Protein AF-A0A829Q2R4-F1 (afdb_monomer_lite)

Foldseek 3Di:
DDDFPWDWDKDDDDQKIKIKTKTLAFQCVCVPCVVAPQKDWDDQPPWTKIKGADPVDRQAKIWIWTDAPRIIIIIIMGGGDPVSCVVRVGRVVVSSVVVSVVNVVGHD

Radius of gyration: 13.46 Å; chains: 1; bounding box: 39×26×34 Å

Sequence (108 aa):
MGESTQRGCSWDGPGWKLQQLVVNRPVDEYLNQDNYPGAEAISIGDLRAVRWRDNVDPQRVCFIELPSQRASVGTIVGVNSPQAQRAIPDACAKAVDIATGTAKKLPK

Secondary structure (DSSP, 8-state):
------EEEEEEETTEEEEEEEESS-GGGGG-TTTSTT-EEEEETTEEEEEEE-SS-TTTEEEEEEEETTEEEEEEEEE-SHHHHHH-S-HHHHHHHHHHHHHTTS--

Organism: NCBI:txid1299324

pLDDT: mean 91.49, std 11.69, range [36.78, 98.25]

Structure (mmCIF, N/CA/C/O backbone):
data_AF-A0A829Q2R4-F1
#
_entry.id   AF-A0A829Q2R4-F1
#
loop_
_atom_site.group_PDB
_atom_site.id
_atom_site.type_symbol
_atom_site.label_atom_id
_atom_site.label_alt_id
_atom_site.label_comp_id
_atom_site.label_asym_id
_atom_site.label_entity_id
_atom_site.label_seq_id
_atom_site.pdbx_PDB_ins_code
_atom_site.Cartn_x
_atom_site.Cartn_y
_atom_site.Cartn_z
_atom_site.occupancy
_atom_site.B_iso_or_equiv
_atom_site.auth_seq_id
_atom_site.auth_comp_id
_atom_site.auth_asym_id
_atom_site.auth_atom_id
_atom_site.pdbx_PDB_model_num
ATOM 1 N N . MET A 1 1 ? -26.042 -3.371 -3.224 1.00 36.78 1 MET A N 1
ATOM 2 C CA . MET A 1 1 ? -24.610 -3.013 -3.295 1.00 36.78 1 MET A CA 1
ATOM 3 C C . MET A 1 1 ? -24.507 -1.580 -2.806 1.00 36.78 1 MET A C 1
ATOM 5 O O . MET A 1 1 ? -25.049 -0.709 -3.465 1.00 36.78 1 MET A O 1
ATOM 9 N N . GLY A 1 2 ? -23.998 -1.352 -1.593 1.00 42.44 2 GLY A N 1
ATOM 10 C CA . GLY A 1 2 ? -23.879 0.005 -1.050 1.00 42.44 2 GLY A CA 1
ATOM 11 C C . GLY A 1 2 ? -22.738 0.740 -1.743 1.00 42.44 2 GLY A C 1
ATOM 12 O O . GLY A 1 2 ? -21.659 0.169 -1.886 1.00 42.44 2 GLY A O 1
ATOM 13 N N . GLU A 1 3 ? -22.981 1.966 -2.199 1.00 42.34 3 GLU A N 1
ATOM 14 C CA . GLU A 1 3 ? -21.961 2.826 -2.796 1.00 42.34 3 GLU A CA 1
ATOM 15 C C . GLU A 1 3 ? -20.828 3.053 -1.788 1.00 42.34 3 GLU A C 1
ATOM 17 O O . GLU A 1 3 ? -20.959 3.806 -0.823 1.00 42.34 3 GLU A O 1
ATOM 22 N N . SER A 1 4 ? -19.689 2.390 -1.982 1.00 51.16 4 SER A N 1
ATOM 23 C CA . SER A 1 4 ? -18.476 2.755 -1.265 1.00 51.16 4 SER A CA 1
ATOM 24 C C . SER A 1 4 ? -17.945 4.037 -1.898 1.00 51.16 4 SER A C 1
ATOM 26 O O . SER A 1 4 ? -17.296 3.986 -2.942 1.00 51.16 4 SER A O 1
ATOM 28 N N . THR A 1 5 ? -18.226 5.198 -1.303 1.00 52.00 5 THR A N 1
ATOM 29 C CA . THR A 1 5 ? -17.564 6.446 -1.702 1.00 52.00 5 THR A CA 1
ATOM 30 C C . THR A 1 5 ? -16.063 6.302 -1.434 1.00 52.00 5 THR A C 1
ATOM 32 O O . THR A 1 5 ? -15.604 6.488 -0.307 1.00 52.00 5 THR A O 1
ATOM 35 N N . GLN A 1 6 ? -15.294 5.940 -2.462 1.00 59.06 6 GLN A N 1
ATOM 36 C CA . GLN A 1 6 ? -13.837 5.968 -2.417 1.00 59.06 6 GLN A CA 1
ATOM 37 C C . GLN A 1 6 ? -13.413 7.436 -2.412 1.00 59.06 6 GLN A C 1
ATOM 39 O O . GLN A 1 6 ? -13.567 8.149 -3.401 1.00 59.06 6 GLN A O 1
ATOM 44 N N . ARG A 1 7 ? -12.941 7.916 -1.263 1.00 86.00 7 ARG A N 1
ATOM 45 C CA . ARG A 1 7 ? -12.384 9.267 -1.125 1.00 86.00 7 ARG A CA 1
ATOM 46 C C . ARG A 1 7 ? -10.879 9.160 -1.217 1.00 86.00 7 ARG A C 1
ATOM 48 O O . ARG A 1 7 ? -10.318 8.246 -0.628 1.00 86.00 7 ARG A O 1
ATOM 55 N N . GLY A 1 8 ? -10.213 10.070 -1.910 1.00 89.94 8 GLY A N 1
ATOM 56 C CA . GLY A 1 8 ? -8.769 9.961 -2.029 1.00 89.94 8 GLY A CA 1
ATOM 57 C C . GLY A 1 8 ? -8.153 10.871 -3.066 1.00 89.94 8 GLY A C 1
ATOM 58 O O . GLY A 1 8 ? -8.822 11.716 -3.657 1.00 89.94 8 GLY A O 1
ATOM 59 N N . CYS A 1 9 ? -6.865 10.648 -3.280 1.00 94.31 9 CYS A N 1
ATOM 60 C CA . CYS A 1 9 ? -6.058 11.340 -4.269 1.00 94.31 9 CYS A CA 1
ATOM 61 C C . CYS A 1 9 ? -5.374 10.314 -5.172 1.00 94.31 9 CYS A C 1
ATOM 63 O O . CYS A 1 9 ? -5.000 9.223 -4.731 1.00 94.31 9 CYS A O 1
ATOM 65 N N . SER A 1 10 ? -5.179 10.683 -6.433 1.00 95.19 10 SER A N 1
ATOM 66 C CA . SER A 1 10 ? -4.355 9.933 -7.372 1.00 95.19 10 SER A CA 1
ATOM 67 C C . SER A 1 10 ? -3.305 10.835 -7.992 1.00 95.19 10 SER A C 1
ATOM 69 O O . SER A 1 10 ? -3.564 12.003 -8.275 1.00 95.19 10 SER A O 1
ATOM 71 N N . TRP A 1 11 ? -2.133 10.262 -8.223 1.00 96.56 11 TRP A N 1
ATOM 72 C CA . TRP A 1 11 ? -1.036 10.895 -8.927 1.00 96.56 11 TRP A CA 1
ATOM 73 C C . TRP A 1 11 ? -0.576 9.956 -10.023 1.00 96.56 11 TRP A C 1
ATOM 75 O O . TRP A 1 11 ? -0.391 8.759 -9.795 1.00 96.56 11 TRP A O 1
ATOM 85 N N . ASP A 1 12 ? -0.354 10.525 -11.193 1.00 95.25 12 ASP A N 1
ATOM 86 C CA . ASP A 1 12 ? 0.112 9.809 -12.361 1.00 95.25 12 ASP A CA 1
ATOM 87 C C . ASP A 1 12 ? 1.410 10.462 -12.827 1.00 95.25 12 ASP A C 1
ATOM 89 O O . ASP A 1 12 ? 1.558 11.688 -12.826 1.00 95.25 12 ASP A O 1
ATOM 93 N N . GLY A 1 13 ? 2.366 9.633 -13.220 1.00 94.62 13 GLY A N 1
ATOM 94 C CA . GLY A 1 13 ? 3.588 10.080 -13.865 1.00 94.62 13 GLY A CA 1
ATOM 95 C C . GLY A 1 13 ? 3.965 9.150 -15.010 1.00 94.62 13 GLY A C 1
ATOM 96 O O . GLY A 1 13 ? 3.256 8.179 -15.285 1.00 94.62 13 GLY A O 1
ATOM 97 N N . PRO A 1 14 ? 5.078 9.425 -15.710 1.00 95.56 14 PRO A N 1
ATOM 98 C CA . PRO A 1 14 ? 5.495 8.620 -16.850 1.00 95.56 14 PRO A CA 1
ATOM 99 C C . PRO A 1 14 ? 5.682 7.145 -16.465 1.00 95.56 14 PRO A C 1
ATOM 101 O O . PRO A 1 14 ? 6.669 6.763 -15.840 1.00 95.56 14 PRO A O 1
ATOM 104 N N . GLY A 1 15 ? 4.699 6.317 -16.827 1.00 94.88 15 GLY A N 1
ATOM 105 C CA . GLY A 1 15 ? 4.708 4.879 -16.590 1.00 94.88 15 GLY A CA 1
ATOM 106 C C . GLY A 1 15 ? 4.528 4.437 -15.135 1.00 94.88 15 GLY A C 1
ATOM 107 O O . GLY A 1 15 ? 4.805 3.275 -14.851 1.00 94.88 15 GLY A O 1
ATOM 108 N N . TRP A 1 16 ? 4.070 5.301 -14.225 1.00 96.38 16 TRP A N 1
ATOM 109 C CA . TRP A 1 16 ? 3.727 4.923 -12.849 1.00 96.38 16 TRP A CA 1
ATOM 110 C C . TRP A 1 16 ? 2.466 5.636 -12.358 1.00 96.38 16 TRP A C 1
ATOM 112 O O . TRP A 1 16 ? 2.090 6.692 -12.865 1.00 96.38 16 TRP A O 1
ATOM 122 N N . LYS A 1 17 ? 1.824 5.050 -11.348 1.00 96.81 17 LYS A N 1
ATOM 123 C CA . LYS A 1 17 ? 0.638 5.584 -10.682 1.00 96.81 17 LYS A CA 1
ATOM 124 C C . LYS A 1 17 ? 0.723 5.376 -9.174 1.00 96.81 17 LYS A C 1
ATOM 126 O O . LYS A 1 17 ? 1.185 4.334 -8.716 1.00 96.81 17 LYS A O 1
ATOM 131 N N . LEU A 1 18 ? 0.243 6.354 -8.418 1.00 97.38 18 LEU A N 1
ATOM 132 C CA . LEU A 1 18 ? 0.007 6.274 -6.982 1.00 97.38 18 LEU A CA 1
ATOM 133 C C . LEU A 1 18 ? -1.456 6.616 -6.704 1.00 97.38 18 LEU A C 1
ATOM 135 O O . LEU A 1 18 ? -1.977 7.596 -7.235 1.00 97.38 18 LEU A O 1
ATOM 139 N N . GLN A 1 19 ? -2.111 5.855 -5.837 1.00 97.12 19 GLN A N 1
ATOM 140 C CA . GLN A 1 19 ? -3.403 6.224 -5.270 1.00 97.12 19 GLN A CA 1
ATOM 141 C C . GLN A 1 19 ? -3.355 6.115 -3.751 1.00 97.12 19 GLN A C 1
ATOM 143 O O . GLN A 1 19 ? -2.776 5.173 -3.210 1.00 97.12 19 GLN A O 1
ATOM 148 N N . GLN A 1 20 ? -3.983 7.076 -3.079 1.00 96.69 20 GLN A N 1
ATOM 149 C CA . GLN A 1 20 ? -4.292 6.992 -1.659 1.00 96.69 20 GLN A CA 1
ATOM 150 C C . GLN A 1 20 ? -5.794 7.107 -1.468 1.00 96.69 20 GLN A C 1
ATOM 152 O O . GLN A 1 20 ? -6.387 8.093 -1.903 1.00 96.69 20 GLN A O 1
ATOM 157 N N . LEU A 1 21 ? -6.401 6.100 -0.848 1.00 95.44 21 LEU A N 1
ATOM 158 C CA . LEU A 1 21 ? -7.850 5.940 -0.772 1.00 95.44 21 LEU A CA 1
ATOM 159 C C . LEU A 1 21 ? -8.276 5.737 0.677 1.00 95.44 21 LEU A C 1
ATOM 161 O O . LEU A 1 21 ? -7.623 5.018 1.413 1.00 95.44 21 LEU A O 1
ATOM 165 N N . VAL A 1 22 ? -9.384 6.342 1.081 1.00 94.88 22 VAL A N 1
ATOM 166 C CA . VAL A 1 22 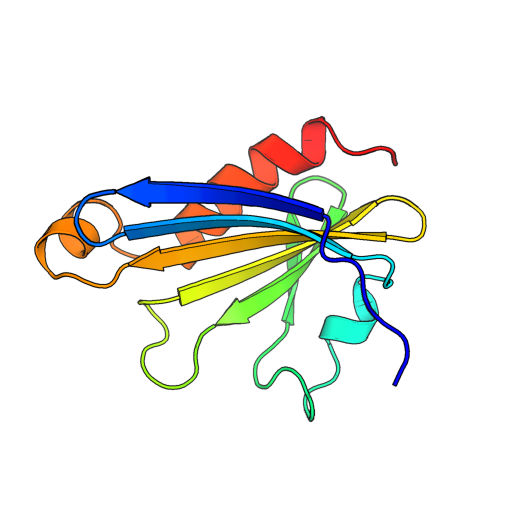? -10.030 6.128 2.375 1.00 94.88 22 VAL A CA 1
ATOM 167 C C . VAL A 1 22 ? -11.312 5.352 2.133 1.00 94.88 22 VAL A C 1
ATOM 169 O O . VAL A 1 22 ? -12.211 5.833 1.434 1.00 94.88 22 VAL A O 1
ATOM 172 N N . VAL A 1 23 ? -11.408 4.171 2.734 1.00 93.12 23 VAL A N 1
ATOM 173 C CA . VAL A 1 23 ? -12.547 3.262 2.589 1.00 93.12 23 VAL A CA 1
ATOM 174 C C . VAL A 1 23 ? -13.147 2.997 3.965 1.00 93.12 23 VAL A C 1
ATOM 176 O O . VAL A 1 23 ? -12.433 2.680 4.910 1.00 93.12 23 VAL A O 1
ATOM 179 N N . ASN A 1 24 ? -14.470 3.111 4.099 1.00 92.88 24 ASN A N 1
ATOM 180 C CA . ASN A 1 24 ? -15.190 2.817 5.347 1.00 92.88 24 ASN A CA 1
ATOM 181 C C . ASN A 1 24 ? -15.307 1.295 5.572 1.00 92.88 24 ASN A C 1
ATOM 183 O O . ASN A 1 24 ? -16.404 0.741 5.567 1.00 92.88 24 ASN A O 1
ATOM 187 N N . ARG A 1 25 ? -14.161 0.626 5.703 1.00 91.00 25 ARG A N 1
ATOM 188 C CA . ARG A 1 25 ? -14.012 -0.817 5.886 1.00 91.00 25 ARG A CA 1
ATOM 189 C C . ARG A 1 25 ? -12.843 -1.089 6.844 1.00 91.00 25 ARG A C 1
ATOM 191 O O . ARG A 1 25 ? -11.791 -0.471 6.656 1.00 91.00 25 ARG A O 1
ATOM 198 N N . PRO A 1 26 ? -12.984 -1.997 7.826 1.00 92.81 26 PRO A N 1
ATOM 199 C CA . PRO A 1 26 ? -11.882 -2.433 8.680 1.00 92.81 26 PRO A CA 1
ATOM 200 C C . PRO A 1 26 ? -10.795 -3.170 7.888 1.00 92.81 26 PRO A C 1
ATOM 202 O O . PRO A 1 26 ? -11.077 -3.884 6.928 1.00 92.81 26 PRO A O 1
ATOM 205 N N . VAL A 1 27 ? -9.542 -3.031 8.325 1.00 94.88 27 VAL A N 1
ATOM 206 C CA . VAL A 1 27 ? -8.379 -3.568 7.601 1.00 94.88 27 VAL A CA 1
ATOM 207 C C . VAL A 1 27 ? -8.393 -5.102 7.475 1.00 94.88 27 VAL A C 1
ATOM 209 O O . VAL A 1 27 ? -7.953 -5.636 6.463 1.00 94.88 27 VAL A O 1
ATOM 212 N N . ASP A 1 28 ? -8.956 -5.827 8.447 1.00 94.44 28 ASP A N 1
ATOM 213 C CA . ASP A 1 28 ? -8.979 -7.296 8.419 1.00 94.44 28 ASP A CA 1
ATOM 214 C C . ASP A 1 28 ? -9.893 -7.871 7.318 1.00 94.44 28 ASP A C 1
ATOM 216 O O . ASP A 1 28 ? -9.696 -9.010 6.901 1.00 94.44 28 ASP A O 1
ATOM 220 N N . GLU A 1 29 ? -10.844 -7.096 6.775 1.00 94.62 29 GLU A N 1
ATOM 221 C CA . GLU A 1 29 ? -11.647 -7.545 5.623 1.00 94.62 29 GLU A CA 1
ATOM 222 C C . GLU A 1 29 ? -10.789 -7.785 4.370 1.00 94.62 29 GLU A C 1
ATOM 224 O O . GLU A 1 29 ? -11.160 -8.597 3.519 1.00 94.62 29 GLU A O 1
ATOM 229 N N . TYR A 1 30 ? -9.622 -7.137 4.271 1.00 95.00 30 TYR A N 1
ATOM 230 C CA . TYR A 1 30 ? -8.682 -7.344 3.169 1.00 95.00 30 TYR A CA 1
ATOM 231 C C . TYR A 1 30 ? -7.889 -8.652 3.278 1.00 95.00 30 TYR A C 1
ATOM 233 O O . TYR A 1 30 ? -7.189 -9.009 2.340 1.00 95.00 30 TYR A O 1
ATOM 241 N N . LEU A 1 31 ? -8.005 -9.400 4.382 1.00 96.44 31 LEU A N 1
ATOM 242 C CA . LEU A 1 31 ? -7.392 -10.728 4.520 1.00 96.44 31 LEU A CA 1
ATOM 243 C C . LEU A 1 31 ? -8.260 -11.855 3.950 1.00 96.44 31 LEU A C 1
ATOM 245 O O . LEU A 1 31 ? -7.825 -13.010 3.930 1.00 96.44 31 LEU A O 1
ATOM 249 N N . ASN A 1 32 ? -9.475 -11.542 3.487 1.00 95.25 32 ASN A N 1
ATOM 250 C CA . ASN A 1 32 ? -10.332 -12.511 2.819 1.00 95.25 32 ASN A CA 1
ATOM 251 C C . ASN A 1 32 ? -9.696 -12.943 1.488 1.00 95.25 32 ASN A C 1
ATOM 253 O O . ASN A 1 32 ? -9.726 -12.194 0.513 1.00 95.25 32 ASN A O 1
ATOM 257 N N . GLN A 1 33 ? -9.167 -14.167 1.454 1.00 93.75 33 GLN A N 1
ATOM 258 C CA . GLN A 1 33 ? -8.448 -14.713 0.302 1.00 93.75 33 GLN A CA 1
ATOM 259 C C . GLN A 1 33 ? -9.326 -14.914 -0.940 1.00 93.75 33 GLN A C 1
ATOM 261 O O . GLN A 1 33 ? -8.790 -14.915 -2.044 1.00 93.75 33 GLN A O 1
ATOM 266 N N . ASP A 1 34 ? -10.651 -15.026 -0.789 1.00 93.62 34 ASP A N 1
ATOM 267 C CA . ASP A 1 34 ? -11.570 -15.129 -1.931 1.00 93.62 34 ASP A CA 1
ATOM 268 C C . ASP A 1 34 ? -11.655 -13.798 -2.694 1.00 93.62 34 ASP A C 1
ATOM 270 O O . ASP A 1 34 ? -11.823 -13.776 -3.912 1.00 93.62 34 ASP A O 1
ATOM 274 N N . ASN A 1 35 ? -11.511 -12.678 -1.976 1.00 90.69 35 ASN A N 1
ATOM 275 C CA . ASN A 1 35 ? -11.577 -11.328 -2.540 1.00 90.69 35 ASN A CA 1
ATOM 276 C C . ASN A 1 35 ? -10.189 -10.732 -2.822 1.00 90.69 35 ASN A C 1
ATOM 278 O O . ASN A 1 35 ? -10.036 -9.939 -3.750 1.00 90.69 35 ASN A O 1
ATOM 282 N N . TYR A 1 36 ? -9.189 -11.105 -2.020 1.00 92.50 36 TYR A N 1
ATOM 283 C CA . TYR A 1 36 ? -7.822 -10.586 -2.063 1.00 92.50 36 TYR A CA 1
ATOM 284 C C . TYR A 1 36 ? -6.808 -11.739 -2.003 1.00 92.50 36 TYR A C 1
ATOM 286 O O . TYR A 1 36 ? -6.172 -11.960 -0.968 1.00 92.50 36 TYR A O 1
ATOM 294 N N . PRO A 1 37 ? -6.652 -12.512 -3.091 1.00 91.31 37 PRO A N 1
ATOM 295 C CA . PRO A 1 37 ? -5.713 -13.626 -3.115 1.00 91.31 37 PRO A CA 1
ATOM 296 C C . PRO A 1 37 ? -4.284 -13.172 -2.804 1.00 91.31 37 PRO A C 1
ATOM 298 O O . PRO A 1 37 ? -3.794 -12.196 -3.373 1.00 91.31 37 PRO A O 1
ATOM 301 N N . GLY A 1 38 ? -3.612 -13.885 -1.899 1.00 92.81 38 GLY A N 1
ATOM 302 C CA . GLY A 1 38 ? -2.239 -13.569 -1.502 1.00 92.81 38 GLY A CA 1
ATOM 303 C C . GLY A 1 38 ? -2.124 -12.367 -0.564 1.00 92.81 38 GLY A C 1
ATOM 304 O O . GLY A 1 38 ? -1.011 -11.905 -0.312 1.00 92.81 38 GLY A O 1
ATOM 305 N N . ALA A 1 39 ? -3.246 -11.858 -0.044 1.00 96.25 39 ALA A N 1
ATOM 306 C CA . ALA A 1 39 ? -3.216 -10.839 0.987 1.00 96.25 39 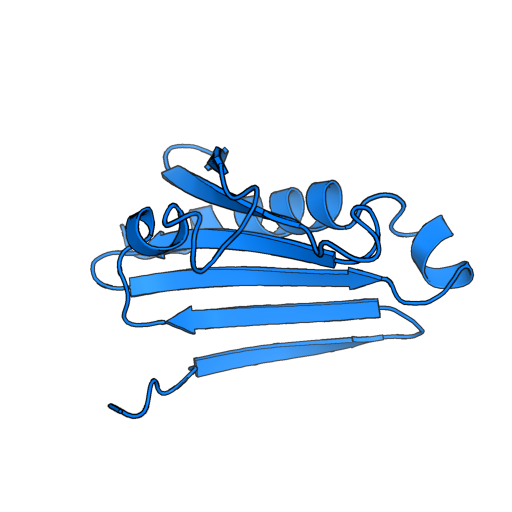ALA A CA 1
ATOM 307 C C . ALA A 1 39 ? -2.650 -11.388 2.293 1.00 96.25 39 ALA A C 1
ATOM 309 O O . ALA A 1 39 ? -3.029 -12.463 2.756 1.00 96.25 39 ALA A O 1
ATOM 310 N N . GLU A 1 40 ? -1.771 -10.617 2.917 1.00 97.00 40 GLU A N 1
ATOM 311 C CA . GLU A 1 40 ? -1.109 -10.989 4.158 1.00 97.00 40 GLU A CA 1
ATOM 312 C C . GLU A 1 40 ? -1.048 -9.805 5.121 1.00 97.00 40 GLU A C 1
ATOM 314 O O . GLU A 1 40 ? -0.999 -8.637 4.720 1.00 97.00 40 GLU A O 1
ATOM 319 N N . ALA A 1 41 ? -1.029 -10.110 6.416 1.00 97.81 41 ALA A N 1
ATOM 320 C CA . ALA A 1 41 ? -0.815 -9.098 7.434 1.00 97.81 41 ALA A CA 1
ATOM 321 C C . ALA A 1 41 ? 0.676 -8.754 7.520 1.00 97.81 41 ALA A C 1
ATOM 323 O O . ALA A 1 41 ? 1.522 -9.642 7.620 1.00 97.81 41 ALA A O 1
ATOM 324 N N . ILE A 1 42 ? 0.986 -7.463 7.543 1.00 97.81 42 ILE A N 1
ATOM 325 C CA . ILE A 1 42 ? 2.340 -6.941 7.732 1.00 97.81 42 ILE A CA 1
ATOM 326 C C . ILE A 1 42 ? 2.344 -5.869 8.826 1.00 97.81 42 ILE A C 1
ATOM 328 O O . ILE A 1 42 ? 1.301 -5.323 9.190 1.00 97.81 42 ILE A O 1
ATOM 332 N N . SER A 1 43 ? 3.529 -5.526 9.320 1.00 97.31 43 SER A N 1
ATOM 333 C CA . SER A 1 43 ? 3.705 -4.414 10.258 1.00 97.31 43 SER A CA 1
ATOM 334 C C . SER A 1 43 ? 4.212 -3.173 9.529 1.00 97.31 43 SER A C 1
ATOM 336 O O . SER A 1 43 ? 5.219 -3.236 8.824 1.00 97.31 43 SER A O 1
ATOM 338 N N . ILE A 1 44 ? 3.546 -2.034 9.733 1.00 96.75 44 ILE A N 1
ATOM 339 C CA . ILE A 1 44 ? 4.021 -0.711 9.307 1.00 96.75 44 ILE A CA 1
ATOM 340 C C . ILE A 1 44 ? 4.013 0.203 10.528 1.00 96.75 44 ILE A C 1
ATOM 342 O O . ILE A 1 44 ? 2.965 0.672 10.973 1.00 96.75 44 ILE A O 1
ATOM 346 N N . GLY A 1 45 ? 5.200 0.439 11.089 1.00 90.19 45 GLY A N 1
ATOM 347 C CA . GLY A 1 45 ? 5.322 1.085 12.394 1.00 90.19 45 GLY A CA 1
ATOM 348 C C . GLY A 1 45 ? 4.636 0.253 13.482 1.00 90.19 45 GLY A C 1
ATOM 349 O O . GLY A 1 45 ? 4.931 -0.929 13.638 1.00 90.19 45 GLY A O 1
ATOM 350 N N . ASP A 1 46 ? 3.721 0.882 14.214 1.00 91.62 46 ASP A N 1
ATOM 351 C CA . ASP A 1 46 ? 2.879 0.283 15.256 1.00 91.62 46 ASP A CA 1
ATOM 352 C C . ASP A 1 46 ? 1.557 -0.299 14.722 1.00 91.62 46 ASP A C 1
ATOM 354 O O . ASP A 1 46 ? 0.780 -0.870 15.486 1.00 91.62 46 ASP A O 1
ATOM 358 N N . LEU A 1 47 ? 1.277 -0.153 13.423 1.00 95.50 47 LEU A N 1
ATOM 359 C CA . LEU A 1 47 ? 0.016 -0.572 12.819 1.00 95.50 47 LEU A CA 1
ATOM 360 C C . LEU A 1 47 ? 0.134 -1.958 12.175 1.00 95.50 47 LEU A C 1
ATOM 362 O O . LEU A 1 47 ? 1.065 -2.235 11.412 1.00 95.50 47 LEU A O 1
ATOM 366 N N . ARG A 1 48 ? -0.875 -2.801 12.423 1.00 96.50 48 ARG A N 1
ATOM 367 C CA . ARG A 1 48 ? -1.124 -4.032 11.664 1.00 96.50 48 ARG A CA 1
ATOM 368 C C . ARG A 1 48 ? -1.812 -3.661 10.352 1.00 96.50 48 ARG A C 1
ATOM 370 O O . ARG A 1 48 ? -2.992 -3.321 10.343 1.00 96.50 48 ARG A O 1
ATOM 377 N N . ALA A 1 49 ? -1.055 -3.703 9.268 1.00 97.62 49 ALA A N 1
ATOM 378 C CA . ALA A 1 49 ? -1.510 -3.393 7.922 1.00 97.62 49 ALA A CA 1
ATOM 379 C C . ALA A 1 49 ? -1.767 -4.679 7.128 1.00 97.62 49 ALA A C 1
ATOM 381 O O . ALA A 1 49 ? -1.349 -5.766 7.535 1.00 97.62 49 ALA A O 1
ATOM 382 N N . VAL A 1 50 ? -2.419 -4.554 5.975 1.00 98.25 50 VAL A N 1
ATOM 383 C CA . VAL A 1 50 ? -2.584 -5.658 5.020 1.00 98.25 50 VAL A CA 1
ATOM 384 C C . VAL A 1 50 ? -1.910 -5.298 3.707 1.00 98.25 50 VAL A C 1
ATOM 386 O O . VAL A 1 50 ? -2.019 -4.167 3.242 1.00 98.25 50 VAL A O 1
ATOM 389 N N . ARG A 1 51 ? -1.198 -6.258 3.120 1.00 97.75 51 ARG A N 1
ATOM 390 C CA . ARG A 1 51 ? -0.526 -6.135 1.828 1.00 97.75 51 ARG A CA 1
ATOM 391 C C . ARG A 1 51 ? -1.040 -7.192 0.873 1.00 97.75 51 ARG A C 1
ATOM 393 O O . ARG A 1 51 ? -1.146 -8.342 1.271 1.00 97.75 51 ARG A O 1
ATOM 400 N N . TRP A 1 52 ? -1.233 -6.834 -0.391 1.00 95.88 52 TRP A N 1
ATOM 401 C CA . TRP A 1 52 ? -1.322 -7.807 -1.482 1.00 95.88 52 TRP A CA 1
ATOM 402 C C . TRP A 1 52 ? -0.726 -7.243 -2.774 1.00 95.88 52 TRP A C 1
ATOM 404 O O . TRP A 1 52 ? -0.409 -6.052 -2.874 1.00 95.88 52 TRP A O 1
ATOM 414 N N . ARG A 1 53 ? -0.527 -8.121 -3.758 1.00 94.00 53 ARG A N 1
ATOM 415 C CA . ARG A 1 53 ? 0.050 -7.806 -5.072 1.00 94.00 53 ARG A CA 1
ATOM 416 C C . ARG A 1 53 ? -0.962 -8.104 -6.179 1.00 94.00 53 ARG A C 1
ATOM 418 O O . ARG A 1 53 ? -1.943 -8.807 -5.955 1.00 94.00 53 ARG A O 1
ATOM 425 N N . ASP A 1 54 ? -0.726 -7.554 -7.367 1.00 85.31 54 ASP A N 1
ATOM 426 C CA . ASP A 1 54 ? -1.419 -8.006 -8.581 1.00 85.31 54 ASP A CA 1
ATOM 427 C C . ASP A 1 54 ? -0.970 -9.432 -8.944 1.00 85.31 54 ASP A C 1
ATOM 429 O O . ASP A 1 54 ? 0.206 -9.777 -8.825 1.00 85.31 54 ASP A O 1
ATOM 433 N N . ASN A 1 55 ? -1.919 -10.254 -9.390 1.00 77.94 55 ASN A N 1
ATOM 434 C CA . ASN A 1 55 ? -1.684 -11.654 -9.744 1.00 77.94 55 ASN A CA 1
ATOM 435 C C . ASN A 1 55 ? -1.028 -11.806 -11.123 1.00 77.94 55 ASN A C 1
ATOM 437 O O . ASN A 1 55 ? -0.463 -12.857 -11.415 1.00 77.94 55 ASN A O 1
ATOM 441 N N . VAL A 1 56 ? -1.120 -10.783 -11.982 1.00 78.81 56 VAL A N 1
ATOM 442 C CA . VAL A 1 56 ? -0.565 -10.821 -13.346 1.00 78.81 56 VAL A CA 1
ATOM 443 C C . VAL A 1 56 ? 0.941 -10.562 -13.343 1.00 78.81 56 VAL A C 1
ATOM 445 O O . VAL A 1 56 ? 1.696 -11.288 -13.983 1.00 78.81 56 VAL A O 1
ATOM 448 N N . ASP A 1 57 ? 1.378 -9.535 -12.614 1.00 80.94 57 ASP A N 1
ATOM 449 C CA . ASP A 1 57 ? 2.789 -9.222 -12.398 1.00 80.94 57 ASP A CA 1
ATOM 450 C C . ASP A 1 57 ? 2.975 -8.715 -10.957 1.00 80.94 57 ASP A C 1
ATOM 452 O O . ASP A 1 57 ? 2.643 -7.559 -10.656 1.00 80.94 57 ASP A O 1
ATOM 456 N N . PRO A 1 58 ? 3.524 -9.556 -10.061 1.00 77.50 58 PRO A N 1
ATOM 457 C CA . PRO A 1 58 ? 3.668 -9.220 -8.652 1.00 77.50 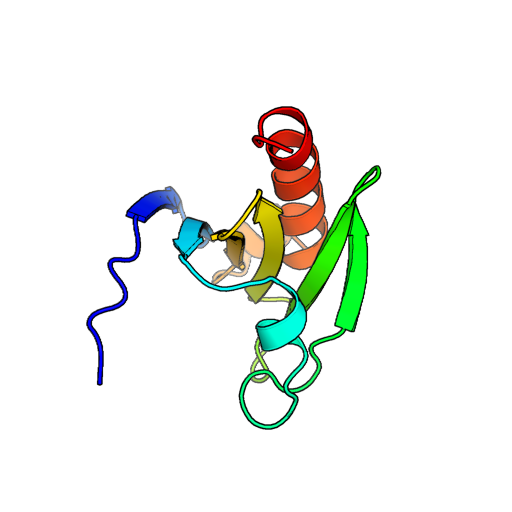58 PRO A CA 1
ATOM 458 C C . PRO A 1 58 ? 4.538 -7.988 -8.397 1.00 77.50 58 PRO A C 1
ATOM 460 O O . PRO A 1 58 ? 4.388 -7.349 -7.356 1.00 77.50 58 PRO A O 1
ATOM 463 N N . GLN A 1 59 ? 5.463 -7.644 -9.300 1.00 81.62 59 GLN A N 1
ATOM 464 C CA . GLN A 1 59 ? 6.347 -6.486 -9.128 1.00 81.62 59 GLN A CA 1
ATOM 465 C C . GLN A 1 59 ? 5.691 -5.177 -9.576 1.00 81.62 59 GLN A C 1
ATOM 467 O O . GLN A 1 59 ? 6.121 -4.098 -9.158 1.00 81.62 59 GLN A O 1
ATOM 472 N N . ARG A 1 60 ? 4.642 -5.269 -10.401 1.00 90.44 60 ARG A N 1
ATOM 473 C CA . ARG A 1 60 ? 4.022 -4.136 -11.088 1.00 90.44 60 ARG A CA 1
ATOM 474 C C . ARG A 1 60 ? 3.088 -3.336 -10.204 1.00 90.44 60 ARG A C 1
ATOM 476 O O . ARG A 1 60 ? 3.074 -2.113 -10.299 1.00 90.44 60 ARG A O 1
ATOM 483 N N . VAL A 1 61 ? 2.281 -4.001 -9.381 1.00 95.06 61 VAL A N 1
ATOM 484 C CA . VAL A 1 61 ? 1.280 -3.329 -8.547 1.00 95.06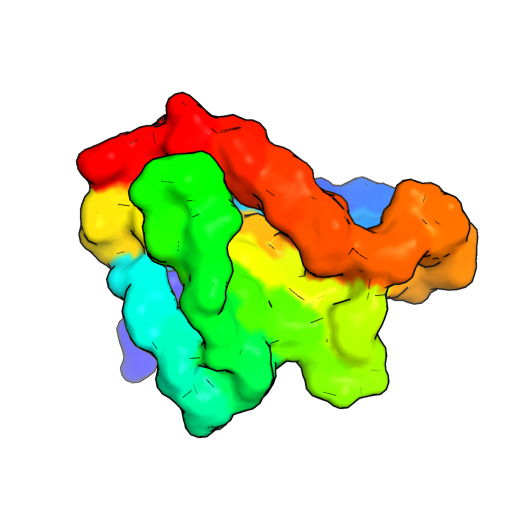 61 VAL A CA 1
ATOM 485 C C . VAL A 1 61 ? 1.305 -3.884 -7.135 1.00 95.06 61 VAL A C 1
ATOM 487 O O . VAL A 1 61 ? 1.320 -5.097 -6.930 1.00 95.06 61 VAL A O 1
ATOM 490 N N . CYS A 1 62 ? 1.273 -2.978 -6.164 1.00 96.88 62 CYS A N 1
ATOM 491 C CA . CYS A 1 62 ? 1.142 -3.321 -4.761 1.00 96.88 62 CYS A CA 1
ATOM 492 C C . CYS A 1 62 ? 0.066 -2.487 -4.090 1.00 96.88 62 CYS A C 1
ATOM 494 O O . CYS A 1 62 ? -0.082 -1.295 -4.372 1.00 96.88 62 CYS A O 1
ATOM 496 N N . PHE A 1 63 ? -0.620 -3.127 -3.158 1.00 97.25 63 PHE A N 1
ATOM 497 C CA . PHE A 1 63 ? -1.668 -2.548 -2.348 1.00 97.25 63 PHE A CA 1
ATOM 498 C C . PHE A 1 63 ? -1.282 -2.697 -0.881 1.00 97.25 63 PHE A C 1
ATOM 500 O O . PHE A 1 63 ? -0.834 -3.765 -0.457 1.00 97.25 63 PHE A O 1
ATOM 507 N N . ILE A 1 64 ? -1.442 -1.619 -0.119 1.00 98.19 64 ILE A N 1
ATOM 508 C CA . ILE A 1 64 ? -1.219 -1.580 1.324 1.00 98.19 64 ILE A CA 1
ATOM 509 C C . ILE A 1 64 ? -2.419 -0.905 1.969 1.00 98.19 64 ILE A C 1
ATOM 511 O O . ILE A 1 64 ? -2.694 0.245 1.654 1.00 98.19 64 ILE A O 1
ATOM 515 N N . GLU A 1 65 ? -3.085 -1.568 2.902 1.00 97.94 65 GLU A N 1
ATOM 516 C CA . GLU A 1 65 ? -4.201 -1.006 3.663 1.00 97.94 65 GLU A CA 1
ATOM 517 C C . GLU A 1 65 ? -3.775 -0.797 5.114 1.00 97.94 65 GLU A C 1
ATOM 519 O O . GLU A 1 65 ? -3.358 -1.733 5.801 1.00 97.94 65 GLU A O 1
ATOM 524 N N . LEU A 1 66 ? -3.862 0.449 5.579 1.00 98.00 66 LEU A N 1
ATOM 525 C CA . LEU A 1 66 ? -3.597 0.832 6.964 1.00 98.00 66 LEU A CA 1
ATOM 526 C C . LEU A 1 66 ? -4.914 0.985 7.733 1.00 98.00 66 LEU A C 1
ATOM 528 O O . LEU A 1 66 ? -5.857 1.562 7.192 1.00 98.00 66 LEU A O 1
ATOM 532 N N . PRO A 1 67 ? -4.992 0.559 9.003 1.00 97.12 67 PRO A N 1
ATOM 533 C CA . PRO A 1 67 ? -6.146 0.856 9.840 1.00 97.12 67 PRO A CA 1
ATOM 534 C C . PRO A 1 67 ? -6.199 2.351 10.196 1.00 97.12 67 PRO A C 1
ATOM 536 O O . PRO A 1 67 ? -5.175 2.968 10.495 1.00 97.12 67 PRO A O 1
ATOM 539 N N . SER A 1 68 ? -7.403 2.928 10.203 1.00 95.12 68 SER A N 1
ATOM 540 C CA . SER A 1 68 ? -7.676 4.252 10.769 1.00 95.12 68 SER A CA 1
ATOM 541 C C . SER A 1 68 ? -9.089 4.290 11.350 1.00 95.12 68 SER A C 1
ATOM 543 O O . SER A 1 68 ? -10.074 4.463 10.629 1.00 95.12 68 SER A O 1
ATOM 545 N N . GLN A 1 69 ? -9.204 4.107 12.668 1.00 92.19 69 GLN A N 1
ATOM 546 C CA . GLN A 1 69 ? -10.486 4.020 13.376 1.00 92.19 69 GLN A CA 1
ATOM 547 C C . GLN A 1 69 ? -11.452 2.999 12.741 1.00 92.19 69 GLN A C 1
ATOM 549 O O . GLN A 1 69 ? -11.217 1.796 12.797 1.00 92.19 69 GLN A O 1
ATOM 554 N N . ARG A 1 70 ? -12.557 3.468 12.142 1.00 90.88 70 ARG A N 1
ATOM 555 C CA . ARG A 1 70 ? -13.581 2.641 11.469 1.00 90.88 70 ARG A CA 1
ATOM 556 C C . ARG A 1 70 ? -13.384 2.549 9.951 1.00 90.88 70 ARG A C 1
ATOM 558 O O . ARG A 1 70 ? -14.281 2.107 9.237 1.00 90.88 70 ARG A O 1
ATOM 565 N N . ALA A 1 71 ? -12.248 3.021 9.458 1.00 93.38 71 ALA A N 1
ATOM 566 C CA . ALA A 1 71 ? -11.887 3.047 8.055 1.00 93.38 71 ALA A CA 1
ATOM 567 C C . ALA A 1 71 ? -10.516 2.395 7.834 1.00 93.38 71 ALA A C 1
ATOM 569 O O . ALA A 1 71 ? -9.775 2.078 8.769 1.00 93.38 71 ALA A O 1
ATOM 570 N N . SER A 1 72 ? -10.186 2.222 6.565 1.00 95.69 72 SER A N 1
ATOM 571 C CA . SER A 1 72 ? -8.870 1.849 6.070 1.00 95.69 72 SER A CA 1
ATOM 572 C C . SER A 1 72 ? -8.354 2.940 5.142 1.00 95.69 72 SER A C 1
ATOM 574 O O . SER A 1 72 ? -9.136 3.628 4.475 1.00 95.69 72 SER A O 1
ATOM 576 N N . VAL A 1 73 ? -7.036 3.123 5.141 1.00 96.81 73 VAL A N 1
ATOM 577 C CA . VAL A 1 73 ? -6.342 3.993 4.197 1.00 96.81 73 VAL A CA 1
ATOM 578 C C . VAL A 1 73 ? -5.438 3.152 3.308 1.00 96.81 73 VAL A C 1
ATOM 580 O O . VAL A 1 73 ? -4.382 2.686 3.741 1.00 96.81 73 VAL A O 1
ATOM 583 N N . GLY A 1 74 ? -5.861 3.005 2.059 1.00 97.25 74 GLY A N 1
ATOM 584 C CA . GLY A 1 74 ? -5.170 2.279 1.011 1.00 97.25 74 GLY A CA 1
ATOM 585 C C . GLY A 1 74 ? -4.075 3.120 0.378 1.00 97.25 74 GLY A C 1
ATOM 586 O O . GLY A 1 74 ? -4.283 4.290 0.069 1.00 97.25 74 GLY A O 1
ATOM 587 N N . THR A 1 75 ? -2.907 2.528 0.160 1.00 98.19 75 THR A N 1
ATOM 588 C CA . THR A 1 75 ? -1.811 3.051 -0.658 1.00 98.19 75 THR A CA 1
ATOM 589 C C . THR A 1 75 ? -1.559 2.060 -1.784 1.00 98.19 75 THR A C 1
ATOM 591 O O . THR A 1 75 ? -1.147 0.927 -1.538 1.00 98.19 75 THR A O 1
ATOM 594 N N . ILE A 1 76 ? -1.815 2.488 -3.019 1.00 97.25 76 ILE A N 1
ATOM 595 C CA . ILE A 1 76 ? -1.712 1.652 -4.216 1.00 97.25 76 ILE A CA 1
ATOM 596 C C . ILE A 1 76 ? -0.631 2.233 -5.113 1.00 97.25 76 ILE A C 1
ATOM 598 O O . ILE A 1 76 ? -0.742 3.377 -5.552 1.00 97.25 76 ILE A O 1
ATOM 602 N N . VAL A 1 77 ? 0.402 1.448 -5.401 1.00 97.94 77 VAL A N 1
ATOM 603 C CA . VAL A 1 77 ? 1.479 1.830 -6.322 1.00 97.94 77 VAL A CA 1
ATOM 604 C C . VAL A 1 77 ? 1.431 0.909 -7.526 1.00 97.94 77 VAL A C 1
ATOM 606 O O . VAL A 1 77 ? 1.444 -0.305 -7.359 1.00 97.94 77 VAL A O 1
ATOM 609 N N . GLY A 1 78 ? 1.396 1.486 -8.726 1.00 96.75 78 GLY A N 1
ATOM 610 C CA . GLY A 1 78 ? 1.484 0.775 -9.999 1.00 96.75 78 GLY A CA 1
ATOM 611 C C . GLY A 1 78 ? 2.657 1.275 -10.841 1.00 96.75 78 GLY A C 1
ATOM 612 O O . GLY A 1 78 ? 2.868 2.480 -10.955 1.00 96.75 78 GLY A O 1
ATOM 613 N N . VAL A 1 79 ? 3.403 0.366 -11.461 1.00 96.31 79 VAL A N 1
ATOM 614 C CA . VAL A 1 79 ? 4.609 0.644 -12.253 1.00 96.31 79 VAL A CA 1
ATOM 615 C C . VAL A 1 79 ? 4.478 -0.053 -13.602 1.00 96.31 79 VAL A C 1
ATOM 617 O O . VAL A 1 79 ? 4.777 -1.224 -13.734 1.00 96.31 79 VAL A O 1
ATOM 620 N N . ASN A 1 80 ? 4.008 0.652 -14.625 1.00 91.38 80 ASN A N 1
ATOM 621 C CA . ASN A 1 80 ? 3.534 0.064 -15.884 1.00 91.38 80 ASN A CA 1
ATOM 622 C C . ASN A 1 80 ? 4.490 0.240 -17.072 1.00 91.38 80 ASN A C 1
ATOM 624 O O . ASN A 1 80 ? 4.084 0.049 -18.216 1.00 91.38 80 ASN A O 1
ATOM 628 N N . SER A 1 81 ? 5.740 0.647 -16.844 1.00 92.38 81 SER A N 1
ATOM 629 C CA . SER A 1 81 ? 6.721 0.774 -17.925 1.00 92.38 81 SER A CA 1
ATOM 630 C C . SER A 1 81 ? 8.116 0.326 -17.489 1.00 92.38 81 SER A C 1
ATOM 632 O O . SER A 1 81 ? 8.474 0.534 -16.327 1.00 92.38 81 SER A O 1
ATOM 634 N N . PRO A 1 82 ? 8.955 -0.171 -18.418 1.00 92.00 82 PRO A N 1
ATOM 635 C CA . PRO A 1 82 ? 10.344 -0.507 -18.113 1.00 92.00 82 PRO A CA 1
ATOM 636 C C . PRO A 1 82 ? 11.149 0.683 -17.579 1.00 92.00 82 PRO A C 1
ATOM 638 O O . PRO A 1 82 ? 12.009 0.521 -16.719 1.00 92.00 82 PRO A O 1
ATOM 641 N N . GLN A 1 83 ? 10.878 1.898 -18.071 1.00 93.94 83 GLN A N 1
ATOM 642 C CA . GLN A 1 83 ? 11.546 3.104 -17.583 1.00 93.94 83 GLN A CA 1
ATOM 643 C C . GLN A 1 83 ? 11.184 3.387 -16.122 1.00 93.94 83 GLN A C 1
ATOM 645 O O . GLN A 1 83 ? 12.076 3.637 -15.314 1.00 93.94 83 GLN A O 1
ATOM 650 N N . ALA A 1 84 ? 9.896 3.314 -15.779 1.00 94.00 84 ALA A N 1
ATOM 651 C CA . ALA A 1 84 ? 9.439 3.495 -14.407 1.00 94.00 84 ALA A CA 1
ATOM 652 C C . ALA A 1 84 ? 9.954 2.381 -13.489 1.00 94.00 84 ALA A C 1
ATOM 654 O O . ALA A 1 84 ? 10.353 2.673 -12.370 1.00 94.00 84 ALA A O 1
ATOM 655 N N . GLN A 1 85 ? 10.039 1.139 -13.974 1.00 93.62 85 GLN A N 1
ATOM 656 C CA . GLN A 1 85 ? 10.554 0.005 -13.203 1.00 93.62 85 GLN A CA 1
ATOM 657 C C . GLN A 1 85 ? 12.040 0.144 -12.856 1.00 93.62 85 GLN A C 1
ATOM 659 O O . GLN A 1 85 ? 12.467 -0.296 -11.798 1.00 93.62 85 GLN A O 1
ATOM 664 N N . ARG A 1 86 ? 12.841 0.836 -13.676 1.00 93.44 86 ARG A N 1
ATOM 665 C CA . ARG A 1 86 ? 14.226 1.172 -13.290 1.00 93.44 86 ARG A CA 1
ATOM 666 C C . ARG A 1 86 ? 14.286 2.109 -12.081 1.00 93.44 86 ARG A C 1
ATOM 668 O O . ARG A 1 86 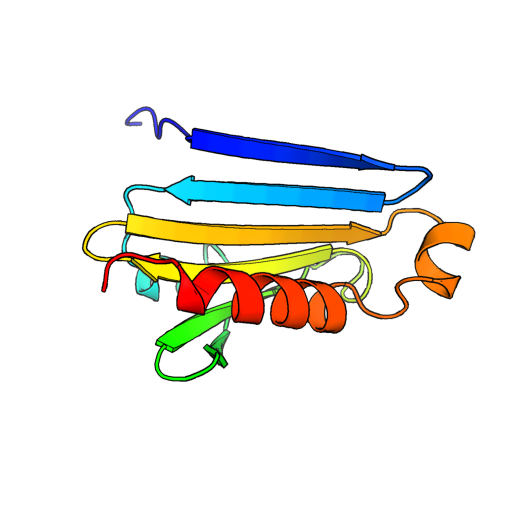? 15.217 2.006 -11.291 1.00 93.44 86 ARG A O 1
ATOM 675 N N . ALA A 1 87 ? 13.322 3.021 -11.948 1.00 94.19 87 ALA A N 1
ATOM 676 C CA . ALA A 1 87 ? 13.244 3.965 -10.832 1.00 94.19 87 ALA A CA 1
ATOM 677 C C . ALA A 1 87 ? 12.484 3.396 -9.620 1.00 94.19 87 ALA A C 1
ATOM 679 O O . ALA A 1 87 ? 12.780 3.748 -8.481 1.00 94.19 87 ALA A O 1
ATOM 680 N N . ILE A 1 88 ? 11.513 2.515 -9.866 1.00 95.38 88 ILE A N 1
ATOM 681 C CA . ILE A 1 88 ? 10.671 1.847 -8.871 1.00 95.38 88 ILE A CA 1
ATOM 682 C C . ILE A 1 88 ? 10.713 0.333 -9.153 1.00 95.38 88 ILE A C 1
ATOM 684 O O . ILE A 1 88 ? 9.785 -0.197 -9.765 1.00 95.38 88 ILE A O 1
ATOM 688 N N . PRO A 1 89 ? 11.786 -0.373 -8.745 1.00 93.19 89 PRO A N 1
ATOM 689 C CA . PRO A 1 89 ? 11.967 -1.786 -9.097 1.00 93.19 89 PRO A CA 1
ATOM 690 C C . PRO A 1 89 ? 10.948 -2.731 -8.458 1.00 93.19 89 PRO A C 1
ATOM 692 O O . PRO A 1 89 ? 10.615 -3.756 -9.043 1.00 93.19 89 PRO A O 1
ATOM 695 N N . ASP A 1 90 ? 10.447 -2.382 -7.270 1.00 94.19 90 ASP A N 1
ATOM 696 C CA . ASP A 1 90 ? 9.376 -3.108 -6.587 1.00 94.19 90 ASP A CA 1
ATOM 697 C C . ASP A 1 90 ? 8.298 -2.123 -6.125 1.00 94.19 90 ASP A C 1
ATOM 699 O O . ASP A 1 90 ? 8.533 -1.277 -5.251 1.00 94.19 90 ASP A O 1
ATOM 703 N N . ALA A 1 91 ? 7.095 -2.258 -6.687 1.00 96.19 91 ALA A N 1
ATOM 704 C CA . ALA A 1 91 ? 5.940 -1.471 -6.283 1.00 96.19 91 ALA A CA 1
ATOM 705 C C . ALA A 1 91 ? 5.630 -1.611 -4.782 1.00 96.19 91 ALA A C 1
ATOM 707 O O . ALA A 1 91 ? 5.237 -0.626 -4.159 1.00 96.19 91 ALA A O 1
ATOM 708 N N . CYS A 1 92 ? 5.852 -2.780 -4.164 1.00 95.88 92 CYS A N 1
ATOM 709 C CA . CYS A 1 92 ? 5.588 -2.956 -2.734 1.00 95.88 92 CYS A CA 1
ATOM 710 C C . CYS A 1 92 ? 6.607 -2.267 -1.844 1.00 95.88 92 CYS A C 1
ATOM 712 O O . CYS A 1 92 ? 6.208 -1.670 -0.846 1.00 95.88 92 CYS A O 1
ATOM 714 N N . ALA A 1 93 ? 7.893 -2.298 -2.197 1.00 96.19 93 ALA A N 1
ATOM 715 C CA . ALA A 1 93 ? 8.893 -1.529 -1.464 1.00 96.19 93 ALA A CA 1
ATOM 716 C C . ALA A 1 93 ? 8.505 -0.041 -1.445 1.00 96.19 93 ALA A C 1
ATOM 718 O O . ALA A 1 93 ? 8.535 0.600 -0.393 1.00 96.19 93 ALA A O 1
ATOM 719 N N . LYS A 1 94 ? 8.037 0.488 -2.586 1.00 97.69 94 LYS A N 1
ATOM 720 C CA . LYS A 1 94 ? 7.591 1.881 -2.666 1.00 97.69 94 LYS A CA 1
ATOM 721 C C . LYS A 1 94 ? 6.264 2.146 -1.950 1.00 97.69 94 LYS A C 1
ATOM 723 O O . LYS A 1 94 ? 6.123 3.188 -1.311 1.00 97.69 94 LYS A O 1
ATOM 728 N N . ALA A 1 95 ? 5.306 1.225 -2.024 1.00 98.00 95 ALA A N 1
ATOM 729 C CA . ALA A 1 95 ? 4.033 1.353 -1.320 1.00 98.00 95 ALA A CA 1
ATOM 730 C C . ALA A 1 95 ? 4.231 1.348 0.204 1.00 98.00 95 ALA A C 1
ATOM 732 O O . ALA A 1 95 ? 3.630 2.171 0.888 1.00 98.00 95 ALA A O 1
ATOM 733 N N . VAL A 1 96 ? 5.119 0.497 0.734 1.00 98.06 96 VAL A N 1
ATOM 734 C CA . VAL A 1 96 ? 5.467 0.457 2.166 1.00 98.06 96 VAL A CA 1
ATOM 735 C C . VAL A 1 96 ? 6.131 1.757 2.622 1.00 98.06 96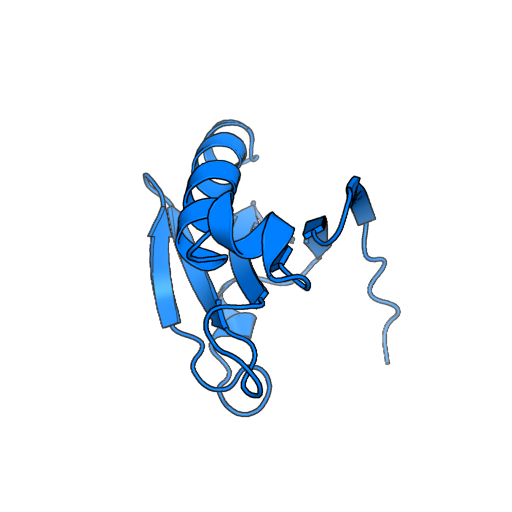 VAL A C 1
ATOM 737 O O . VAL A 1 96 ? 5.779 2.270 3.683 1.00 98.06 96 VAL A O 1
ATOM 740 N N . ASP A 1 97 ? 7.044 2.326 1.832 1.00 97.88 97 ASP A N 1
ATOM 741 C CA . ASP A 1 97 ? 7.674 3.627 2.114 1.00 97.88 97 ASP A CA 1
ATOM 742 C C . ASP A 1 97 ? 6.621 4.745 2.268 1.00 97.88 97 ASP A C 1
ATOM 744 O O . ASP A 1 97 ? 6.546 5.428 3.294 1.00 97.88 97 ASP A O 1
ATOM 748 N N . ILE A 1 98 ? 5.711 4.863 1.295 1.00 97.94 98 ILE A N 1
ATOM 749 C CA . ILE A 1 98 ? 4.629 5.861 1.318 1.00 97.94 98 ILE A CA 1
ATOM 750 C C . ILE A 1 98 ? 3.644 5.595 2.466 1.00 97.94 98 ILE A C 1
ATOM 752 O O . ILE A 1 98 ? 3.251 6.522 3.186 1.00 97.94 98 ILE A O 1
ATOM 756 N N . ALA A 1 99 ? 3.260 4.335 2.675 1.00 97.94 99 ALA A N 1
ATOM 757 C CA . ALA A 1 99 ? 2.371 3.934 3.757 1.00 97.94 99 ALA A CA 1
ATOM 758 C C . ALA A 1 99 ? 2.996 4.228 5.130 1.00 97.94 99 ALA A C 1
ATOM 760 O O . ALA A 1 99 ? 2.309 4.718 6.021 1.00 97.94 99 ALA A O 1
ATOM 761 N N . THR A 1 100 ? 4.310 4.061 5.290 1.00 98.00 100 THR A N 1
ATOM 762 C CA . THR A 1 100 ? 5.035 4.428 6.518 1.00 98.00 100 THR A CA 1
ATOM 763 C C . THR A 1 100 ? 4.941 5.927 6.804 1.00 98.00 100 THR A C 1
ATOM 765 O O . THR A 1 100 ? 4.723 6.338 7.946 1.00 98.00 100 THR A O 1
ATOM 768 N N . GLY A 1 101 ? 5.063 6.771 5.776 1.00 96.94 101 GLY A N 1
ATOM 769 C CA . GLY A 1 101 ? 4.836 8.214 5.904 1.00 96.94 101 GLY A CA 1
ATOM 770 C C . GLY A 1 101 ? 3.382 8.567 6.237 1.00 96.94 101 GLY A C 1
ATOM 771 O O . GLY A 1 101 ? 3.125 9.513 6.983 1.00 96.94 101 GLY A O 1
ATOM 772 N N . THR A 1 102 ? 2.437 7.786 5.715 1.00 96.31 102 THR A N 1
ATOM 773 C CA . THR A 1 102 ? 0.992 7.973 5.907 1.00 96.31 102 THR A CA 1
ATOM 774 C C . THR A 1 102 ? 0.549 7.571 7.308 1.00 96.31 102 THR A C 1
ATOM 776 O O . THR A 1 102 ? -0.155 8.339 7.956 1.00 96.31 102 THR A O 1
ATOM 779 N N . ALA A 1 103 ? 1.031 6.436 7.823 1.00 96.75 103 ALA A N 1
ATOM 780 C CA . ALA A 1 103 ? 0.719 5.904 9.151 1.00 96.75 103 ALA A CA 1
ATOM 781 C C . ALA A 1 103 ? 0.956 6.923 10.279 1.00 96.75 103 ALA A C 1
ATOM 783 O O . ALA A 1 103 ? 0.208 6.966 11.253 1.00 96.75 103 ALA A O 1
ATOM 784 N N . LYS A 1 104 ? 1.958 7.797 10.120 1.00 95.69 104 LYS A N 1
ATOM 785 C CA . LYS A 1 104 ? 2.284 8.873 11.072 1.00 95.69 104 LYS A CA 1
ATOM 786 C C . LYS A 1 104 ? 1.224 9.978 11.149 1.00 95.69 104 LYS A C 1
ATOM 788 O O . LYS A 1 104 ? 1.257 10.775 12.078 1.00 95.69 104 LYS A O 1
ATOM 793 N N . LYS A 1 105 ? 0.330 10.062 10.161 1.00 94.12 105 LYS A N 1
ATOM 794 C CA . LYS A 1 105 ? -0.680 11.121 10.012 1.00 94.12 105 LYS A CA 1
ATOM 795 C C . LYS A 1 105 ? -2.107 10.618 10.227 1.00 94.12 105 LYS A C 1
ATOM 797 O O . LYS A 1 105 ? -3.029 11.430 10.227 1.00 94.12 105 LYS A O 1
ATOM 802 N N . LEU A 1 106 ? -2.301 9.305 10.354 1.00 93.25 106 LEU A N 1
ATOM 803 C CA . LEU A 1 106 ? -3.633 8.731 10.497 1.00 93.25 106 LEU A CA 1
ATOM 804 C C . LEU A 1 106 ? -4.187 8.985 11.902 1.00 93.25 106 LEU A C 1
ATOM 806 O O . LEU A 1 106 ? -3.455 8.821 12.883 1.00 93.25 106 LEU A O 1
ATOM 810 N N . PRO A 1 107 ? -5.485 9.314 12.016 1.00 88.06 107 PRO A N 1
ATOM 811 C CA . PRO A 1 107 ? -6.212 9.130 13.259 1.00 88.06 107 PRO A CA 1
ATOM 812 C C . PRO A 1 107 ? -6.052 7.681 13.715 1.00 88.06 107 PRO A C 1
ATOM 814 O O . PRO A 1 107 ? -6.309 6.754 12.935 1.00 88.06 107 PRO A O 1
ATOM 817 N N . LYS A 1 108 ? -5.592 7.523 14.955 1.00 81.75 108 LYS A N 1
ATOM 818 C CA . LYS A 1 108 ? -5.513 6.233 15.635 1.00 81.75 108 LYS A CA 1
ATOM 819 C C . LYS A 1 108 ? -6.923 5.774 16.002 1.00 81.75 108 LYS A C 1
ATOM 821 O O . LYS A 1 108 ? -7.734 6.641 16.416 1.00 81.75 108 LYS A O 1
#